Protein AF-A0A7X0EUT0-F1 (afdb_monomer_lite)

pLDDT: mean 86.36, std 14.2, range [37.12, 97.88]

Organism: NCBI:txid1793966

Secondary structure (DSSP, 8-state):
---------TT--STT--BSSHHHHHHHHHHHHHTSS--SS-EEEEEEEETTEEEE--EE-BTTB--HHHHHHT--TT--EEEEE--TTS-TTTTTS--HHHHHHHHTB-TT--B----EEEEE-TTS-EEEEETT---HHHHEEEEPPTTPPP-BPP---

Structure (mmCIF, N/CA/C/O backbone):
data_AF-A0A7X0EUT0-F1
#
_entry.id   AF-A0A7X0EUT0-F1
#
loop_
_atom_site.group_PDB
_atom_site.id
_atom_site.type_symbol
_atom_site.label_atom_id
_atom_site.label_alt_id
_atom_site.label_comp_id
_atom_site.label_asym_id
_atom_site.label_entity_id
_atom_site.label_seq_id
_atom_site.pdbx_PDB_ins_code
_atom_site.Cartn_x
_atom_site.Cartn_y
_atom_site.Cartn_z
_atom_site.occupancy
_atom_site.B_iso_or_equiv
_atom_site.auth_seq_id
_atom_site.auth_comp_id
_atom_site.auth_asym_id
_atom_site.auth_atom_id
_atom_site.pdbx_PDB_model_num
ATOM 1 N N . MET A 1 1 ? 5.181 -38.198 14.573 1.00 37.12 1 MET A N 1
ATOM 2 C CA . MET A 1 1 ? 5.235 -37.010 15.450 1.00 37.12 1 MET A CA 1
ATOM 3 C C . MET A 1 1 ? 5.622 -35.826 14.582 1.00 37.12 1 MET A C 1
ATOM 5 O O . MET A 1 1 ? 6.799 -35.618 14.330 1.00 37.12 1 MET A O 1
ATOM 9 N N . GLY A 1 2 ? 4.626 -35.154 14.003 1.00 41.78 2 GLY A N 1
ATOM 10 C CA . GLY A 1 2 ? 4.839 -33.934 13.231 1.00 41.78 2 GLY A CA 1
ATOM 11 C C . GLY A 1 2 ? 4.829 -32.779 14.211 1.00 41.78 2 GLY A C 1
ATOM 12 O O . GLY A 1 2 ? 3.788 -32.500 14.792 1.00 41.78 2 GLY A O 1
ATOM 13 N N . ASN A 1 3 ? 5.990 -32.190 14.460 1.00 42.19 3 ASN A N 1
ATOM 14 C CA . ASN A 1 3 ? 6.088 -30.973 15.247 1.00 42.19 3 ASN A CA 1
ATOM 15 C C . ASN A 1 3 ? 5.553 -29.849 14.345 1.00 42.19 3 ASN A C 1
ATOM 17 O O . ASN A 1 3 ? 6.198 -29.579 13.326 1.00 42.19 3 ASN A O 1
ATOM 21 N N . PRO A 1 4 ? 4.380 -29.240 14.607 1.00 46.06 4 PRO A N 1
ATOM 22 C CA . PRO A 1 4 ? 4.016 -28.046 13.876 1.00 46.06 4 PRO A CA 1
ATOM 23 C C . PRO A 1 4 ? 4.998 -26.982 14.351 1.00 46.06 4 PRO A C 1
ATOM 25 O O . PRO A 1 4 ? 4.873 -26.455 15.452 1.00 46.06 4 PRO A O 1
ATOM 28 N N . LEU A 1 5 ? 6.011 -26.686 13.537 1.00 44.56 5 LEU A N 1
ATOM 29 C CA . LEU A 1 5 ? 6.693 -25.403 13.612 1.00 44.56 5 LEU A CA 1
ATOM 30 C C . LEU A 1 5 ? 5.639 -24.354 13.245 1.00 44.56 5 LEU A C 1
ATOM 32 O O . LEU A 1 5 ? 5.551 -23.893 12.111 1.00 44.56 5 LEU A O 1
ATOM 36 N N . SER A 1 6 ? 4.775 -24.040 14.209 1.00 41.00 6 SER A N 1
ATOM 37 C CA . SER A 1 6 ? 4.075 -22.776 14.267 1.00 41.00 6 SER A CA 1
ATOM 38 C C . SER A 1 6 ? 5.181 -21.737 14.225 1.00 41.00 6 SER A C 1
ATOM 40 O O . SER A 1 6 ? 5.923 -21.591 15.198 1.00 41.00 6 SER A O 1
ATOM 42 N N . TYR A 1 7 ? 5.363 -21.099 13.072 1.00 46.81 7 TYR A N 1
ATOM 43 C CA . TYR A 1 7 ? 6.159 -19.889 12.982 1.00 46.81 7 TYR A CA 1
ATOM 44 C C . TYR A 1 7 ? 5.545 -18.924 13.994 1.00 46.81 7 TYR A C 1
ATOM 46 O O . TYR A 1 7 ? 4.466 -18.383 13.764 1.00 46.81 7 TYR A O 1
ATOM 54 N N . LEU A 1 8 ? 6.174 -18.823 15.165 1.00 47.56 8 LEU A N 1
ATOM 55 C CA . LEU A 1 8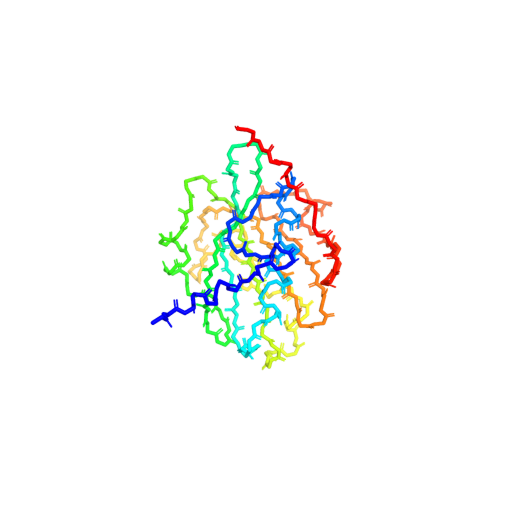 ? 5.845 -17.815 16.153 1.00 47.56 8 LEU A CA 1
ATOM 56 C C . LEU A 1 8 ? 6.028 -16.485 15.438 1.00 47.56 8 LEU A C 1
ATOM 58 O O . LEU A 1 8 ? 7.145 -16.142 15.044 1.00 47.56 8 LEU A O 1
ATOM 62 N N . ASP A 1 9 ? 4.929 -15.768 15.242 1.00 52.28 9 ASP A N 1
ATOM 63 C CA . ASP A 1 9 ? 4.969 -14.378 14.823 1.00 52.28 9 ASP A CA 1
ATOM 64 C C . ASP A 1 9 ? 5.469 -13.549 16.010 1.00 52.28 9 ASP A C 1
ATOM 66 O O . ASP A 1 9 ? 4.705 -12.920 16.736 1.00 52.28 9 ASP A O 1
ATOM 70 N N . LEU A 1 10 ? 6.775 -13.648 16.274 1.00 54.03 10 LEU A N 1
ATOM 71 C CA . LEU A 1 10 ? 7.429 -13.044 17.436 1.00 54.03 10 LEU A CA 1
ATOM 72 C C . LEU A 1 10 ? 7.292 -11.521 17.452 1.00 54.03 10 LEU A C 1
ATOM 74 O O . LEU A 1 10 ? 7.439 -10.912 18.508 1.00 54.03 10 LEU A O 1
ATOM 78 N N . LEU A 1 11 ? 7.041 -10.920 16.290 1.00 58.41 11 LEU A N 1
ATOM 79 C CA . LEU A 1 11 ? 6.891 -9.481 16.143 1.00 58.41 11 LEU A CA 1
ATOM 80 C C . LEU A 1 11 ? 5.423 -9.058 16.027 1.00 58.41 11 LEU A C 1
ATOM 82 O O . LEU A 1 11 ? 5.156 -7.865 16.148 1.00 58.41 11 LEU A O 1
ATOM 86 N N . GLY A 1 12 ? 4.496 -10.006 15.827 1.00 60.28 12 GLY A N 1
ATOM 87 C CA . GLY A 1 12 ? 3.120 -9.702 15.457 1.00 60.28 12 GLY A CA 1
ATOM 88 C C . GLY A 1 12 ? 3.139 -8.804 14.231 1.00 60.28 12 GLY A C 1
ATOM 89 O O . GLY A 1 12 ? 2.850 -7.630 14.367 1.00 60.28 12 GLY A O 1
ATOM 90 N N . LEU A 1 13 ? 3.634 -9.252 13.084 1.00 64.50 13 LEU A N 1
ATOM 91 C CA . LEU A 1 13 ? 3.626 -8.434 11.860 1.00 64.50 13 LEU A CA 1
ATOM 92 C C . LEU A 1 13 ? 2.810 -9.107 10.759 1.00 64.50 13 LEU A C 1
ATOM 94 O O . LEU A 1 13 ? 2.927 -8.756 9.590 1.00 64.50 13 LEU A O 1
ATOM 98 N N . ALA A 1 14 ? 2.029 -10.135 11.086 1.00 82.19 14 ALA A N 1
ATOM 99 C CA . ALA A 1 14 ? 1.280 -10.867 10.086 1.00 82.19 14 ALA A CA 1
ATOM 100 C C . ALA A 1 14 ? 0.078 -10.060 9.553 1.00 82.19 14 ALA A C 1
ATOM 102 O O . ALA A 1 14 ? -0.619 -9.362 10.299 1.00 82.19 14 ALA A O 1
ATOM 103 N N . PRO A 1 15 ? -0.259 -10.230 8.261 1.00 86.50 15 PRO A N 1
ATOM 104 C CA . PRO A 1 15 ? -1.530 -9.779 7.721 1.00 86.50 15 PRO A CA 1
ATOM 105 C C . PRO A 1 15 ? -2.693 -10.314 8.563 1.00 86.50 15 PRO A C 1
ATOM 107 O O . PRO A 1 15 ? -2.791 -11.517 8.807 1.00 86.50 15 PRO A O 1
ATOM 110 N N . GLY A 1 16 ? -3.593 -9.421 8.973 1.00 83.81 16 GLY A N 1
ATOM 111 C CA . GLY A 1 16 ? -4.709 -9.741 9.869 1.00 83.81 16 GLY A CA 1
ATOM 112 C C . GLY A 1 16 ? -4.542 -9.229 11.301 1.00 83.81 16 GLY A C 1
ATOM 113 O O . GLY A 1 16 ? -5.538 -9.173 12.030 1.00 83.81 16 GLY A O 1
ATOM 114 N N . ASP A 1 17 ? -3.342 -8.782 11.672 1.00 90.06 17 ASP A N 1
ATOM 115 C CA . ASP A 1 17 ? -3.097 -8.106 12.942 1.00 90.06 17 ASP A CA 1
ATOM 116 C C . ASP A 1 17 ? -3.894 -6.806 13.074 1.00 90.06 17 ASP A C 1
ATOM 118 O O . ASP A 1 17 ? -4.254 -6.167 12.081 1.00 90.06 17 ASP A O 1
ATOM 122 N N . LEU A 1 18 ? -4.192 -6.425 14.318 1.00 92.94 18 LEU A N 1
ATOM 123 C CA . LEU A 1 18 ? -5.041 -5.280 14.634 1.00 92.94 18 LEU A CA 1
ATOM 124 C C . LEU A 1 18 ? -4.219 -4.096 15.149 1.00 92.94 18 LEU A C 1
ATOM 126 O O . LEU A 1 18 ? -3.400 -4.238 16.056 1.00 92.94 18 LEU A O 1
ATOM 130 N N . PHE A 1 19 ? -4.502 -2.907 14.621 1.00 93.88 19 PHE A N 1
ATOM 131 C CA . PHE A 1 19 ? -3.766 -1.668 14.888 1.00 93.88 19 PHE A CA 1
ATOM 132 C C . PHE A 1 19 ? -4.693 -0.510 15.251 1.00 93.88 19 PHE A C 1
ATOM 134 O O . PHE A 1 19 ? -5.878 -0.512 14.900 1.00 93.88 19 PHE A O 1
ATOM 141 N N . VAL A 1 20 ? -4.156 0.469 15.980 1.00 94.25 20 VAL A N 1
ATOM 142 C CA . VAL A 1 20 ? -4.920 1.631 16.464 1.00 94.25 20 VAL A CA 1
ATOM 143 C C . VAL A 1 20 ? -5.304 2.565 15.315 1.00 94.25 20 VAL A C 1
ATOM 145 O O . VAL A 1 20 ? -6.393 3.142 15.327 1.00 94.25 20 VAL A O 1
ATOM 148 N N . SER A 1 21 ? -4.446 2.689 14.301 1.00 95.56 21 SER A N 1
ATOM 149 C CA . SER A 1 21 ? -4.647 3.592 13.168 1.00 95.56 21 SER A CA 1
ATOM 150 C C . SER A 1 21 ? -4.323 2.920 11.825 1.00 95.56 21 SER A C 1
ATOM 152 O O . SER A 1 21 ? -3.598 1.924 11.791 1.00 95.56 21 SER A O 1
ATOM 154 N N . PRO A 1 22 ? -4.828 3.451 10.695 1.00 96.00 22 PRO A N 1
ATOM 155 C CA . PRO A 1 22 ? -4.436 2.965 9.373 1.00 96.00 22 PRO A CA 1
ATOM 156 C C . PRO A 1 22 ? -2.959 3.249 9.050 1.00 96.00 22 PRO A C 1
ATOM 158 O O . PRO A 1 22 ? -2.366 2.549 8.237 1.00 96.00 22 PRO A O 1
ATOM 161 N N . ASP A 1 23 ? -2.344 4.233 9.708 1.00 95.56 23 ASP A N 1
ATOM 162 C CA . ASP A 1 23 ? -0.920 4.532 9.544 1.00 95.56 23 ASP A CA 1
ATOM 163 C C . ASP A 1 23 ? -0.051 3.456 10.192 1.00 95.56 23 ASP A C 1
ATOM 165 O O . ASP A 1 23 ? 0.922 3.006 9.592 1.00 95.56 23 ASP A O 1
ATOM 169 N N . ASP A 1 24 ? -0.442 2.994 11.383 1.00 94.38 24 ASP A N 1
ATOM 170 C CA . ASP A 1 24 ? 0.206 1.864 12.053 1.00 94.38 24 ASP A CA 1
ATOM 171 C C . ASP A 1 24 ? 0.105 0.593 11.196 1.00 94.38 24 ASP A C 1
ATOM 173 O O . ASP A 1 24 ? 1.081 -0.142 11.071 1.00 94.38 24 ASP A O 1
ATOM 177 N N . VAL A 1 25 ? -1.043 0.372 10.541 1.00 95.00 25 VAL A N 1
ATOM 178 C CA . VAL A 1 25 ? -1.202 -0.712 9.559 1.00 95.00 25 VAL A CA 1
ATOM 179 C C . VAL A 1 25 ? -0.212 -0.573 8.404 1.00 95.00 25 VAL A C 1
ATOM 181 O O . VAL A 1 25 ? 0.407 -1.555 8.006 1.00 95.00 25 VAL A O 1
ATOM 184 N N . ALA A 1 26 ? -0.079 0.625 7.832 1.00 94.94 26 ALA A N 1
ATOM 185 C CA . ALA A 1 26 ? 0.792 0.850 6.684 1.00 94.94 26 ALA A CA 1
ATOM 186 C C . ALA A 1 26 ? 2.273 0.624 7.026 1.00 94.94 26 ALA A C 1
ATOM 188 O O . ALA A 1 26 ? 2.998 0.045 6.214 1.00 94.94 26 ALA A O 1
ATOM 189 N N . VAL A 1 27 ? 2.695 1.037 8.227 1.00 93.25 27 VAL A N 1
ATOM 190 C CA . VAL A 1 27 ? 4.040 0.781 8.766 1.00 93.25 27 VAL A CA 1
ATOM 191 C C . VAL A 1 27 ? 4.264 -0.718 8.964 1.00 93.25 27 VAL A C 1
ATOM 193 O O . VAL A 1 27 ? 5.295 -1.243 8.544 1.00 93.25 27 VAL A O 1
ATOM 196 N N . ASP A 1 28 ? 3.295 -1.423 9.553 1.00 94.25 28 ASP A N 1
ATOM 197 C CA . ASP A 1 28 ? 3.3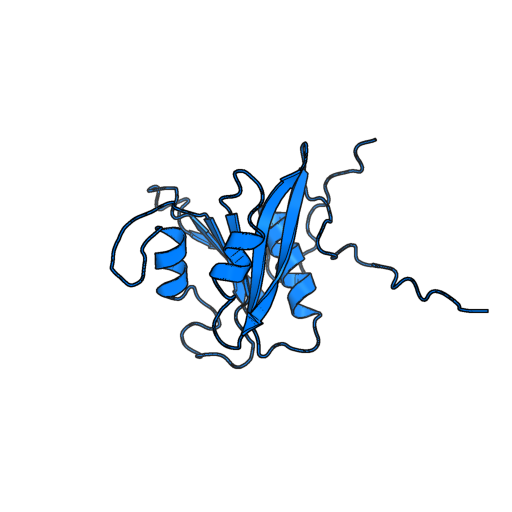65 -2.874 9.738 1.00 94.25 28 ASP A CA 1
ATOM 198 C C . ASP A 1 28 ? 3.484 -3.625 8.412 1.00 94.25 28 ASP A C 1
ATOM 200 O O . ASP A 1 28 ? 4.399 -4.424 8.229 1.00 94.25 28 ASP A O 1
ATOM 204 N N . ALA A 1 29 ? 2.614 -3.308 7.453 1.00 94.81 29 ALA A N 1
ATOM 205 C CA . ALA A 1 29 ? 2.612 -3.930 6.139 1.00 94.81 29 ALA A CA 1
ATOM 206 C C . ALA A 1 29 ? 3.942 -3.698 5.394 1.00 94.81 29 ALA A C 1
ATOM 208 O O . ALA A 1 29 ? 4.462 -4.601 4.727 1.00 94.81 29 ALA A O 1
ATOM 209 N N . GLY A 1 30 ? 4.538 -2.514 5.561 1.00 93.00 30 GLY A N 1
ATOM 210 C CA . GLY A 1 30 ? 5.901 -2.208 5.131 1.00 93.00 30 GLY A CA 1
ATOM 211 C C . GLY A 1 30 ? 6.951 -3.099 5.787 1.00 93.00 30 GLY A C 1
ATOM 212 O O . GLY A 1 30 ? 7.728 -3.751 5.094 1.00 93.00 30 GLY A O 1
ATOM 213 N N . ASN A 1 31 ? 6.953 -3.179 7.116 1.00 91.38 31 ASN A N 1
ATOM 214 C CA . ASN A 1 31 ? 7.892 -4.020 7.865 1.00 91.38 31 ASN A CA 1
ATOM 215 C C . ASN A 1 31 ? 7.765 -5.502 7.468 1.00 91.38 31 ASN A C 1
ATOM 217 O O . ASN A 1 31 ? 8.762 -6.177 7.198 1.00 91.38 31 ASN A O 1
ATOM 221 N N . TYR A 1 32 ? 6.534 -6.001 7.363 1.00 92.81 32 TYR A N 1
ATOM 222 C CA . TYR A 1 32 ? 6.247 -7.378 6.985 1.00 92.81 32 TYR A CA 1
ATOM 223 C C . TYR A 1 32 ? 6.705 -7.707 5.562 1.00 92.81 32 TYR A C 1
ATOM 225 O O . TYR A 1 32 ? 7.327 -8.744 5.318 1.00 92.81 32 TYR A O 1
ATOM 233 N N . SER A 1 33 ? 6.418 -6.824 4.604 1.00 92.12 33 SER A N 1
ATOM 234 C CA . SER A 1 33 ? 6.830 -7.004 3.208 1.00 92.12 33 SER A CA 1
ATOM 235 C C . SER A 1 33 ? 8.350 -6.948 3.040 1.00 92.12 33 SER A C 1
ATOM 237 O O . SER A 1 33 ? 8.905 -7.737 2.276 1.00 92.12 33 SER A O 1
ATOM 239 N N . ARG A 1 34 ? 9.053 -6.101 3.800 1.00 89.81 34 ARG A N 1
ATOM 240 C CA . ARG A 1 34 ? 10.523 -5.999 3.773 1.00 89.81 34 ARG A CA 1
ATOM 241 C C . ARG A 1 34 ? 11.236 -7.195 4.402 1.00 89.81 34 ARG A C 1
ATOM 243 O O . ARG A 1 34 ? 12.371 -7.479 4.034 1.00 89.81 34 ARG A O 1
ATOM 250 N N . ALA A 1 35 ? 10.564 -7.948 5.269 1.00 90.12 35 ALA A N 1
ATOM 251 C CA . ALA A 1 35 ? 11.075 -9.215 5.793 1.00 90.12 35 ALA A CA 1
ATOM 252 C C . ALA A 1 35 ? 10.968 -10.389 4.793 1.00 90.12 35 ALA A C 1
ATOM 254 O O . ALA A 1 35 ? 11.449 -11.491 5.073 1.00 90.12 35 ALA A O 1
ATOM 255 N N . ARG A 1 36 ? 10.328 -10.201 3.628 1.00 89.75 36 ARG A N 1
ATOM 256 C CA . ARG A 1 36 ? 10.192 -11.252 2.606 1.00 89.75 36 ARG A CA 1
ATOM 257 C C . ARG A 1 36 ? 11.491 -11.467 1.831 1.00 89.75 36 ARG A C 1
ATOM 259 O O . ARG A 1 36 ? 12.258 -10.538 1.609 1.00 89.75 36 ARG A O 1
ATOM 266 N N . GLN A 1 37 ? 11.699 -12.695 1.355 1.00 90.44 37 GLN A N 1
ATOM 267 C CA . GLN A 1 37 ? 12.886 -13.046 0.567 1.00 90.44 37 GLN A CA 1
ATOM 268 C C . GLN A 1 37 ? 12.923 -12.344 -0.795 1.00 90.44 37 GLN A C 1
ATOM 270 O O . GLN A 1 37 ? 13.981 -11.891 -1.222 1.00 90.44 37 GLN A O 1
ATOM 275 N N . ASP A 1 38 ? 11.777 -12.241 -1.470 1.00 91.25 38 ASP A N 1
ATOM 276 C CA . ASP A 1 38 ? 11.700 -11.604 -2.781 1.00 91.25 38 ASP A CA 1
ATOM 277 C C . ASP A 1 38 ? 11.417 -10.106 -2.635 1.00 91.25 38 ASP A C 1
ATOM 279 O O . ASP A 1 38 ? 10.282 -9.695 -2.409 1.00 91.25 38 ASP A O 1
ATOM 283 N N . GLN A 1 39 ? 12.461 -9.289 -2.740 1.00 92.25 39 GLN A N 1
ATOM 284 C CA . GLN A 1 39 ? 12.348 -7.827 -2.751 1.00 92.25 39 GLN A CA 1
ATOM 285 C C . GLN A 1 39 ? 12.324 -7.247 -4.176 1.00 92.25 39 GLN A C 1
ATOM 287 O O . GLN A 1 39 ? 12.342 -6.027 -4.333 1.00 92.25 39 GLN A O 1
ATOM 292 N N . ALA A 1 40 ? 12.303 -8.089 -5.216 1.00 92.06 40 ALA A N 1
ATOM 293 C CA . ALA A 1 40 ? 12.267 -7.652 -6.612 1.00 92.06 40 ALA A CA 1
ATOM 294 C C . ALA A 1 40 ? 10.840 -7.404 -7.127 1.00 92.06 40 ALA A C 1
ATOM 296 O O . ALA A 1 40 ? 10.679 -6.899 -8.238 1.00 92.06 40 ALA A O 1
ATOM 297 N N . ILE A 1 41 ? 9.823 -7.726 -6.326 1.00 92.94 41 ILE A N 1
ATOM 298 C CA . ILE A 1 41 ? 8.405 -7.518 -6.629 1.00 92.94 41 ILE A CA 1
ATOM 299 C C . ILE A 1 41 ? 7.769 -6.476 -5.712 1.00 92.94 41 ILE A C 1
ATOM 301 O O . ILE A 1 41 ? 8.280 -6.161 -4.636 1.00 92.94 41 ILE A O 1
ATOM 305 N N . GLU A 1 42 ? 6.626 -5.955 -6.141 1.00 93.69 42 GLU A N 1
ATOM 306 C CA . GLU A 1 42 ? 5.769 -5.130 -5.301 1.00 93.69 42 GLU A CA 1
ATOM 307 C C . GLU A 1 42 ? 4.836 -5.991 -4.459 1.00 93.69 42 GLU A C 1
ATOM 309 O O . GLU A 1 42 ? 4.193 -6.913 -4.957 1.00 93.69 42 GLU A O 1
ATOM 314 N N . TYR A 1 43 ? 4.716 -5.654 -3.184 1.00 95.75 43 TYR A N 1
ATOM 315 C CA . TYR A 1 43 ? 3.659 -6.131 -2.309 1.00 95.75 43 TYR A CA 1
ATOM 316 C C . TYR A 1 43 ? 2.620 -5.039 -2.133 1.00 95.75 43 TYR A C 1
ATOM 318 O O . TYR A 1 43 ? 2.933 -3.858 -2.245 1.00 95.75 43 TYR A O 1
ATOM 326 N N . GLY A 1 44 ? 1.395 -5.421 -1.803 1.00 96.75 44 GLY A N 1
ATOM 327 C CA . GLY A 1 44 ? 0.388 -4.453 -1.404 1.00 96.75 44 GLY A CA 1
ATOM 328 C C . GLY A 1 44 ? -0.916 -5.090 -0.985 1.00 96.75 44 GLY A C 1
ATOM 329 O O . GLY A 1 44 ? -1.010 -6.302 -0.792 1.00 96.75 44 GLY A O 1
ATOM 330 N N . GLY A 1 45 ? -1.937 -4.262 -0.837 1.00 97.00 45 GLY A N 1
ATOM 331 C CA . GLY A 1 45 ? -3.253 -4.702 -0.413 1.00 97.00 45 GLY A CA 1
ATOM 332 C C . GLY A 1 45 ? -4.118 -3.548 0.059 1.00 97.00 45 GLY A C 1
ATOM 333 O O . GLY A 1 45 ? -3.853 -2.378 -0.215 1.00 97.00 45 GLY A O 1
ATOM 334 N N . TRP A 1 46 ? -5.174 -3.896 0.781 1.00 97.88 46 TRP A N 1
ATOM 335 C CA . TRP A 1 46 ? -6.124 -2.944 1.341 1.00 97.88 46 TRP A CA 1
ATOM 336 C C . TRP A 1 46 ? -5.846 -2.726 2.812 1.00 97.88 46 TRP A C 1
ATOM 338 O O . TRP A 1 46 ? -5.648 -3.697 3.535 1.00 97.88 46 TRP A O 1
ATOM 348 N N . VAL A 1 47 ? -5.919 -1.477 3.257 1.00 97.56 47 VAL A N 1
ATOM 349 C CA . VAL A 1 47 ? -6.053 -1.118 4.670 1.00 97.56 47 VAL A CA 1
ATOM 350 C C . VAL A 1 47 ? -7.539 -0.927 4.956 1.00 97.56 47 VAL A C 1
ATOM 352 O O . VAL A 1 47 ? -8.248 -0.243 4.216 1.00 97.56 47 VAL A O 1
ATOM 355 N N . TYR A 1 48 ? -8.047 -1.563 6.007 1.00 96.38 48 TYR A N 1
ATOM 356 C CA . TYR A 1 48 ? -9.474 -1.538 6.310 1.00 96.38 48 TYR A CA 1
ATOM 357 C C . TYR A 1 48 ? -9.752 -1.674 7.800 1.00 96.38 48 TYR A C 1
ATOM 359 O O . TYR A 1 48 ? -8.921 -2.132 8.586 1.00 96.38 48 TYR A O 1
ATOM 367 N N . LYS A 1 49 ? -10.957 -1.258 8.188 1.00 95.12 49 LYS A N 1
ATOM 368 C CA . LYS A 1 49 ? -11.409 -1.301 9.573 1.00 95.12 49 LYS A CA 1
ATOM 369 C C . LYS A 1 49 ? -12.013 -2.668 9.906 1.00 95.12 49 LYS A C 1
ATOM 371 O O . LYS A 1 49 ? -12.827 -3.192 9.147 1.00 95.12 49 LYS A O 1
ATOM 376 N N . LYS A 1 50 ? -11.658 -3.216 11.067 1.00 92.44 50 LYS A N 1
ATOM 377 C CA . LYS A 1 50 ? -12.222 -4.438 11.654 1.00 92.44 50 LYS A CA 1
ATOM 378 C C . LYS A 1 50 ? -12.619 -4.139 13.101 1.00 92.44 50 LYS A C 1
ATOM 380 O O . LYS A 1 50 ? -11.773 -4.048 13.987 1.00 92.44 50 LYS A O 1
ATOM 385 N N . GLY A 1 51 ? -13.917 -3.928 13.327 1.00 91.62 51 GLY A N 1
ATOM 386 C CA . GLY A 1 51 ? -14.427 -3.420 14.604 1.00 91.62 51 GLY A CA 1
ATOM 387 C C . GLY A 1 51 ? -13.934 -1.996 14.872 1.00 91.62 51 GLY A C 1
ATOM 388 O O . GLY A 1 51 ? -14.105 -1.110 14.035 1.00 91.62 51 GLY A O 1
ATOM 389 N N . ASN A 1 52 ? -13.301 -1.780 16.026 1.00 92.69 52 ASN A N 1
ATOM 390 C CA . ASN A 1 52 ? -12.682 -0.496 16.381 1.00 92.69 52 ASN A CA 1
ATOM 391 C C . ASN A 1 52 ? -11.222 -0.369 15.929 1.00 92.69 52 ASN A C 1
ATOM 393 O O . ASN A 1 52 ? -10.628 0.691 16.100 1.00 92.69 52 ASN A O 1
ATOM 397 N N . CYS A 1 53 ? -10.667 -1.423 15.336 1.00 94.50 53 CYS A N 1
ATOM 398 C CA . CYS A 1 53 ? -9.269 -1.509 14.949 1.00 94.50 53 CYS A CA 1
ATOM 399 C C . CYS A 1 53 ? -9.099 -1.435 13.431 1.00 94.50 53 CYS A C 1
ATOM 401 O O . CYS A 1 53 ? -10.061 -1.545 12.667 1.00 94.50 53 CYS A O 1
ATOM 403 N N . TRP A 1 54 ? -7.852 -1.311 12.997 1.00 95.62 54 TRP A N 1
ATOM 404 C CA . TRP A 1 54 ? -7.446 -1.355 11.598 1.00 95.62 54 TRP A CA 1
ATOM 405 C C . TRP A 1 54 ? -6.606 -2.595 11.317 1.00 95.62 54 TRP A C 1
ATOM 407 O O . TRP A 1 54 ? -5.947 -3.113 12.211 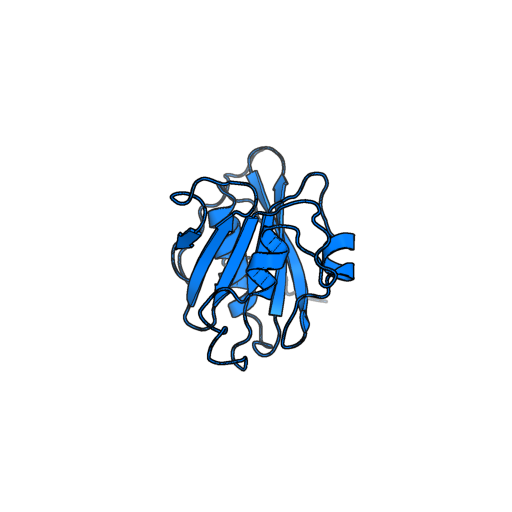1.00 95.62 54 TRP A O 1
ATOM 417 N N . THR A 1 55 ? -6.652 -3.090 10.087 1.00 95.75 55 THR A N 1
ATOM 418 C CA . THR A 1 55 ? -5.840 -4.216 9.618 1.00 95.75 55 THR A CA 1
ATOM 419 C C . THR A 1 55 ? -5.639 -4.122 8.104 1.00 95.75 55 THR A C 1
ATOM 421 O O . THR A 1 55 ? -6.111 -3.169 7.474 1.00 95.75 55 THR A O 1
ATOM 424 N N . TYR A 1 56 ? -4.950 -5.097 7.511 1.00 96.50 56 TYR A N 1
ATOM 425 C CA . TYR A 1 56 ? -4.685 -5.134 6.080 1.00 96.50 56 TYR A CA 1
ATOM 426 C C . TYR A 1 56 ? -4.833 -6.510 5.439 1.00 96.50 56 TYR A C 1
ATOM 428 O O . TYR A 1 56 ? -4.704 -7.552 6.081 1.00 96.50 56 TYR A O 1
ATOM 436 N N . THR A 1 57 ? -5.110 -6.497 4.134 1.00 95.75 57 THR A N 1
ATOM 437 C CA . THR A 1 57 ? -4.897 -7.651 3.256 1.00 95.75 57 THR A CA 1
ATOM 438 C C . THR A 1 57 ? -3.492 -7.601 2.667 1.00 95.75 57 THR A C 1
ATOM 440 O O . THR A 1 57 ? -2.896 -6.530 2.561 1.00 95.75 57 THR A O 1
ATOM 443 N N . PHE A 1 58 ? -2.966 -8.757 2.266 1.00 95.25 58 PHE A N 1
ATOM 444 C CA . PHE A 1 58 ? -1.630 -8.881 1.694 1.00 95.25 58 PHE A CA 1
ATOM 445 C C . PHE A 1 58 ? -1.672 -9.637 0.371 1.00 95.25 58 PHE A C 1
ATOM 447 O O . PHE A 1 58 ? -2.235 -10.729 0.283 1.00 95.25 58 PHE A O 1
ATOM 454 N N . LEU A 1 59 ? -1.037 -9.057 -0.639 1.00 95.38 59 LEU A N 1
ATOM 455 C CA . LEU A 1 59 ? -0.861 -9.607 -1.970 1.00 95.38 59 LEU A CA 1
ATOM 456 C C . LEU A 1 59 ? 0.596 -9.448 -2.395 1.00 95.38 59 LEU A C 1
ATOM 458 O O . LEU A 1 59 ? 1.195 -8.387 -2.225 1.00 95.38 59 LEU A O 1
ATOM 462 N N . ALA A 1 60 ? 1.138 -10.509 -2.985 1.00 94.62 60 ALA A N 1
ATOM 463 C CA . ALA A 1 60 ? 2.360 -10.440 -3.770 1.00 94.62 60 ALA A CA 1
ATOM 464 C C . ALA A 1 60 ? 2.000 -10.048 -5.207 1.00 94.62 60 ALA A C 1
ATOM 466 O O . ALA A 1 60 ? 1.046 -10.581 -5.781 1.00 94.62 60 ALA A O 1
ATOM 467 N N . GLY A 1 61 ? 2.738 -9.094 -5.756 1.00 92.44 61 GLY A N 1
ATOM 468 C CA . GLY A 1 61 ? 2.567 -8.589 -7.106 1.00 92.44 61 GLY A CA 1
ATOM 469 C C . GLY A 1 61 ? 3.680 -9.027 -8.049 1.00 92.44 61 GLY A C 1
ATOM 470 O O . GLY A 1 61 ? 4.227 -10.123 -7.959 1.00 92.44 61 GLY A O 1
ATOM 471 N N . GLU A 1 62 ? 3.981 -8.139 -8.984 1.00 89.81 62 GLU A N 1
ATOM 472 C CA . GLU A 1 62 ? 4.992 -8.271 -10.027 1.00 89.81 62 GLU A CA 1
ATOM 473 C C . GLU A 1 62 ? 6.089 -7.217 -9.807 1.00 89.81 62 GLU A C 1
ATOM 475 O O . GLU A 1 62 ? 5.983 -6.354 -8.936 1.00 89.81 62 GLU A O 1
ATOM 480 N N . ALA A 1 63 ? 7.128 -7.220 -10.643 1.00 85.94 63 ALA A N 1
ATOM 481 C CA . ALA A 1 63 ? 8.271 -6.308 -10.527 1.00 85.94 63 ALA A CA 1
ATOM 482 C C . ALA A 1 63 ? 7.953 -4.799 -10.634 1.00 85.94 63 ALA A C 1
ATOM 484 O O . ALA A 1 63 ? 8.864 -3.986 -10.511 1.00 85.94 63 ALA A O 1
ATOM 485 N N . ARG A 1 64 ? 6.715 -4.406 -10.959 1.00 82.50 64 ARG A N 1
ATOM 486 C CA . ARG A 1 64 ? 6.327 -2.997 -11.182 1.00 82.50 64 ARG A CA 1
ATOM 487 C C . ARG A 1 64 ? 4.894 -2.654 -10.776 1.00 82.50 64 ARG A C 1
ATOM 489 O O . ARG A 1 64 ? 4.413 -1.589 -11.149 1.00 82.50 64 ARG A O 1
ATOM 496 N N . ARG A 1 65 ? 4.163 -3.613 -10.203 1.00 85.75 65 ARG A N 1
ATOM 497 C CA . ARG A 1 65 ? 2.764 -3.412 -9.815 1.00 85.75 65 ARG A CA 1
ATOM 498 C C . ARG A 1 65 ? 2.245 -4.543 -8.953 1.00 85.75 65 ARG A C 1
ATOM 500 O O . ARG A 1 65 ? 2.573 -5.710 -9.172 1.00 85.75 65 ARG A O 1
ATOM 507 N N . VAL A 1 66 ? 1.276 -4.216 -8.113 1.00 88.62 66 VAL A N 1
ATOM 508 C CA . VAL A 1 66 ? 0.278 -5.183 -7.645 1.00 88.62 66 VAL A CA 1
ATOM 509 C C . VAL A 1 66 ? -0.816 -5.325 -8.720 1.00 88.62 66 VAL A C 1
ATOM 511 O O . VAL A 1 66 ? -1.378 -4.314 -9.147 1.00 88.62 66 VAL A O 1
ATOM 514 N N . PRO A 1 67 ? -1.159 -6.542 -9.189 1.00 87.19 67 PRO A N 1
ATOM 515 C CA . PRO A 1 67 ? -2.187 -6.721 -10.213 1.00 87.19 67 PRO A CA 1
ATOM 516 C C . PRO A 1 67 ? -3.550 -6.158 -9.781 1.00 87.19 67 PRO A C 1
ATOM 518 O O . PRO A 1 67 ? -4.164 -6.643 -8.828 1.00 87.19 67 PRO A O 1
ATOM 521 N N . GLY A 1 68 ? -4.059 -5.162 -10.513 1.00 86.31 68 GLY A N 1
ATOM 522 C CA . GLY A 1 68 ? -5.277 -4.431 -10.140 1.00 86.31 68 GLY A CA 1
ATOM 523 C C . GLY A 1 68 ? -6.528 -5.308 -10.000 1.00 86.31 68 GLY A C 1
ATOM 524 O O . GLY A 1 68 ? -7.342 -5.076 -9.110 1.00 86.31 68 GLY A O 1
ATOM 525 N N . ASP A 1 69 ? -6.673 -6.355 -10.819 1.00 88.31 69 ASP A N 1
ATOM 526 C CA . ASP A 1 69 ? -7.776 -7.319 -10.685 1.00 88.31 69 ASP A CA 1
ATOM 527 C C . ASP A 1 69 ? -7.687 -8.148 -9.402 1.00 88.31 69 ASP A C 1
ATOM 529 O O . ASP A 1 69 ? -8.706 -8.395 -8.755 1.00 88.31 69 ASP A O 1
ATOM 533 N N . ALA A 1 70 ? -6.480 -8.571 -9.018 1.00 89.00 70 ALA A N 1
ATOM 534 C CA . ALA A 1 70 ? -6.261 -9.302 -7.773 1.00 89.00 70 ALA A CA 1
ATOM 535 C C . ALA A 1 70 ? -6.522 -8.393 -6.564 1.00 89.00 70 ALA A C 1
ATOM 537 O O . ALA A 1 70 ? -7.209 -8.794 -5.622 1.00 89.00 70 ALA A O 1
ATOM 538 N N . LEU A 1 71 ? -6.062 -7.139 -6.636 1.00 91.62 71 LEU A N 1
ATOM 539 C CA . LEU A 1 71 ? -6.341 -6.136 -5.617 1.00 91.62 71 LEU A CA 1
ATOM 540 C C . LEU A 1 71 ? -7.854 -5.923 -5.474 1.00 91.62 71 LEU A C 1
ATOM 542 O O . LEU A 1 71 ? -8.388 -6.117 -4.387 1.00 91.62 71 LEU A O 1
ATOM 546 N N . ARG A 1 72 ? -8.584 -5.644 -6.560 1.00 91.62 72 ARG A N 1
ATOM 547 C CA . ARG A 1 72 ? -10.049 -5.459 -6.521 1.00 91.62 72 ARG A CA 1
ATOM 548 C C . ARG A 1 72 ? -10.799 -6.662 -5.948 1.00 91.62 72 ARG A C 1
ATOM 550 O O . ARG A 1 72 ? -11.704 -6.477 -5.143 1.00 91.62 72 ARG A O 1
ATOM 557 N N . LYS A 1 73 ? -10.418 -7.890 -6.314 1.00 92.69 73 LYS A N 1
ATOM 558 C CA . LYS A 1 73 ? -11.064 -9.119 -5.809 1.00 92.69 73 LYS A CA 1
ATOM 559 C C . LYS A 1 73 ? -10.919 -9.312 -4.301 1.00 92.69 73 LYS A C 1
ATOM 561 O O . LYS A 1 73 ? -11.751 -9.981 -3.700 1.00 92.69 73 LYS A O 1
ATOM 566 N N . THR A 1 74 ? -9.873 -8.749 -3.702 1.00 93.25 74 THR A N 1
ATOM 567 C CA . THR A 1 74 ? -9.626 -8.835 -2.257 1.00 93.25 74 THR A CA 1
ATOM 568 C C . THR A 1 74 ? -10.108 -7.610 -1.490 1.00 93.25 74 THR A C 1
ATOM 570 O O . THR A 1 74 ? -9.868 -7.541 -0.288 1.00 93.25 74 THR A O 1
ATOM 573 N N . GLN A 1 75 ? -10.779 -6.659 -2.151 1.00 95.12 75 GLN A N 1
ATOM 574 C CA . GLN A 1 75 ? -11.245 -5.426 -1.525 1.00 95.12 75 GLN A CA 1
ATOM 575 C C . GLN A 1 75 ? -12.293 -5.714 -0.442 1.00 95.12 75 GLN A C 1
ATOM 577 O O . GLN A 1 75 ? -13.402 -6.154 -0.759 1.00 95.12 75 GLN A O 1
ATOM 582 N N . PRO A 1 76 ? -11.994 -5.417 0.834 1.00 94.94 76 PRO A N 1
ATOM 583 C CA . PRO A 1 76 ? -12.990 -5.475 1.891 1.00 94.94 76 PRO A CA 1
ATOM 584 C C . PRO A 1 76 ? -14.088 -4.437 1.652 1.00 94.94 76 PRO A C 1
ATOM 586 O O . PRO A 1 76 ? -13.857 -3.376 1.064 1.00 94.94 76 PRO A O 1
ATOM 589 N N . THR A 1 77 ? -15.297 -4.719 2.136 1.00 92.38 77 THR A N 1
ATOM 590 C CA . THR A 1 77 ? -16.430 -3.800 1.988 1.00 92.38 77 THR A CA 1
ATOM 591 C C . THR A 1 77 ? -16.080 -2.418 2.540 1.00 92.38 77 THR A C 1
ATOM 593 O O . THR A 1 77 ? -15.599 -2.293 3.663 1.00 92.38 77 THR A O 1
ATOM 596 N N . ASN A 1 78 ? -16.328 -1.381 1.737 1.00 87.06 78 ASN A N 1
ATOM 597 C CA . ASN A 1 78 ? -16.036 0.026 2.035 1.00 87.06 78 ASN A CA 1
ATOM 598 C C . ASN A 1 78 ? -14.553 0.392 2.215 1.00 87.06 78 ASN A C 1
ATOM 600 O O . ASN A 1 78 ? -14.274 1.545 2.531 1.00 87.06 78 ASN A O 1
ATOM 604 N N . ALA A 1 79 ? -13.604 -0.512 1.953 1.00 94.56 79 ALA A N 1
ATOM 605 C CA . ALA A 1 79 ? -12.193 -0.147 1.963 1.00 94.56 79 ALA A CA 1
ATOM 606 C C . ALA A 1 79 ? -11.891 0.885 0.863 1.00 94.56 79 ALA A C 1
ATOM 608 O O . ALA A 1 79 ? -12.316 0.756 -0.296 1.00 94.56 79 ALA A O 1
ATOM 609 N N . ASP A 1 80 ? -11.171 1.931 1.237 1.00 96.19 80 ASP A N 1
ATOM 610 C CA . ASP A 1 80 ? -10.759 3.032 0.369 1.00 96.19 80 ASP A CA 1
ATOM 611 C C . ASP A 1 80 ? -9.300 3.457 0.614 1.00 96.19 80 ASP A C 1
ATOM 613 O O . ASP A 1 80 ? -8.854 4.472 0.085 1.00 96.19 80 ASP A O 1
ATOM 617 N N . LEU A 1 81 ? -8.557 2.655 1.380 1.00 97.75 81 LEU A N 1
ATOM 618 C CA . LEU A 1 81 ? -7.135 2.815 1.639 1.00 97.75 81 LEU A CA 1
ATOM 619 C C . LEU A 1 81 ? -6.372 1.630 1.047 1.00 97.75 81 LEU A C 1
ATOM 621 O O . LEU A 1 81 ? -6.687 0.471 1.322 1.00 97.75 81 LEU A O 1
ATOM 625 N N . ILE A 1 82 ? -5.361 1.928 0.246 1.00 97.25 82 ILE A N 1
ATOM 626 C CA . ILE A 1 82 ? -4.471 0.963 -0.395 1.00 97.25 82 ILE A CA 1
ATOM 627 C C . ILE A 1 82 ? -3.085 1.147 0.211 1.00 97.25 82 ILE A C 1
ATOM 629 O O . ILE A 1 82 ? -2.682 2.267 0.513 1.00 97.25 82 ILE A O 1
ATOM 633 N N . TRP A 1 83 ? -2.339 0.065 0.372 1.00 97.19 83 TRP A N 1
ATOM 634 C CA . TRP A 1 83 ? -0.912 0.130 0.662 1.00 97.19 83 TRP A CA 1
ATOM 635 C C . TRP A 1 83 ? -0.148 -0.661 -0.389 1.00 97.19 83 TRP A C 1
ATOM 637 O O . TRP A 1 83 ? -0.660 -1.651 -0.920 1.00 97.19 83 TRP A O 1
ATOM 647 N N . HIS A 1 84 ? 1.076 -0.238 -0.681 1.00 96.88 84 HIS A N 1
ATOM 648 C CA . HIS A 1 84 ? 2.003 -1.033 -1.469 1.00 96.88 84 HIS A CA 1
ATOM 649 C C . HIS A 1 84 ? 3.464 -0.709 -1.140 1.00 96.88 84 HIS A C 1
ATOM 651 O O . HIS A 1 84 ? 3.775 0.219 -0.383 1.00 96.88 84 HIS A O 1
ATOM 657 N N . THR A 1 85 ? 4.364 -1.508 -1.698 1.00 95.12 85 THR A N 1
ATOM 658 C CA . THR A 1 85 ? 5.806 -1.281 -1.676 1.00 95.12 85 THR A CA 1
ATOM 659 C C . THR A 1 85 ? 6.326 -1.058 -3.077 1.00 95.12 85 THR A C 1
ATOM 661 O O . THR A 1 85 ? 5.879 -1.739 -3.995 1.00 95.12 85 THR A O 1
ATOM 664 N N . HIS A 1 86 ? 7.395 -0.282 -3.211 1.00 93.38 86 HIS A N 1
ATOM 665 C CA . HIS A 1 86 ? 8.246 -0.375 -4.399 1.00 93.38 86 HIS A CA 1
ATOM 666 C C . HIS A 1 86 ? 9.309 -1.473 -4.243 1.00 93.38 86 HIS A C 1
ATOM 668 O O . HIS A 1 86 ? 9.754 -1.738 -3.114 1.00 93.38 86 HIS A O 1
ATOM 674 N N . PRO A 1 87 ? 9.730 -2.114 -5.348 1.00 90.19 87 PRO A N 1
ATOM 675 C CA . PRO A 1 87 ? 10.742 -3.160 -5.323 1.00 90.19 87 PRO A CA 1
ATOM 676 C C . PRO A 1 87 ? 12.149 -2.561 -5.206 1.00 90.19 87 PRO A C 1
ATOM 678 O O . PRO A 1 87 ? 12.410 -1.440 -5.647 1.00 90.19 87 PRO A O 1
ATOM 681 N N . SER A 1 88 ? 13.095 -3.327 -4.661 1.00 84.62 88 SER A N 1
ATOM 682 C CA . SER A 1 88 ? 14.488 -2.891 -4.475 1.00 84.62 88 SER A CA 1
ATOM 683 C C . SER A 1 88 ? 15.232 -2.649 -5.796 1.00 84.62 88 SER A C 1
ATOM 685 O O . SER A 1 88 ? 16.113 -1.792 -5.858 1.00 84.62 88 SER A O 1
ATOM 687 N N . GLY A 1 89 ? 14.855 -3.370 -6.859 1.00 75.00 89 GLY A N 1
ATOM 688 C CA . GLY A 1 89 ? 15.453 -3.307 -8.201 1.00 75.00 89 GLY A CA 1
ATOM 689 C C . GLY A 1 89 ? 14.704 -2.437 -9.223 1.00 75.00 89 GLY A C 1
ATOM 690 O O . GLY A 1 89 ? 14.844 -2.663 -10.423 1.00 75.00 89 GLY A O 1
ATOM 691 N N . GLY A 1 90 ? 13.871 -1.491 -8.774 1.00 68.06 90 GLY A N 1
ATOM 692 C CA . GLY A 1 90 ? 12.985 -0.693 -9.632 1.00 68.06 90 GLY A CA 1
ATOM 693 C C . GLY A 1 90 ? 13.623 0.516 -10.334 1.00 68.06 90 GLY A C 1
ATOM 694 O O . GLY A 1 90 ? 14.821 0.785 -10.236 1.00 68.06 90 GLY A O 1
ATOM 695 N N . ASN A 1 91 ? 12.785 1.284 -11.043 1.00 69.81 91 ASN A N 1
ATOM 696 C CA . ASN A 1 91 ? 13.187 2.549 -11.663 1.00 69.81 91 ASN A CA 1
ATOM 697 C C . ASN A 1 91 ? 13.711 3.516 -10.577 1.00 69.81 91 ASN A C 1
ATOM 699 O O . ASN A 1 91 ? 12.949 3.866 -9.673 1.00 69.81 91 ASN A O 1
ATOM 703 N N . PRO A 1 92 ? 14.968 3.991 -10.659 1.00 65.62 92 PRO A N 1
ATOM 704 C CA . PRO A 1 92 ? 15.566 4.830 -9.625 1.00 65.62 92 PRO A CA 1
ATOM 705 C C . PRO A 1 92 ? 14.846 6.166 -9.399 1.00 65.62 92 PRO A C 1
ATOM 707 O O . PRO A 1 92 ? 14.995 6.731 -8.320 1.00 65.62 92 PRO A O 1
ATOM 710 N N . TYR A 1 93 ? 14.065 6.653 -10.368 1.00 62.53 93 TYR A N 1
ATOM 711 C CA . TYR A 1 93 ? 13.287 7.888 -10.232 1.00 62.53 93 TYR A CA 1
ATOM 712 C C . TYR A 1 93 ? 12.052 7.726 -9.341 1.00 62.53 93 TYR A C 1
ATOM 714 O O . TYR A 1 93 ? 11.698 8.651 -8.613 1.00 62.53 93 TYR A O 1
ATOM 722 N N . HIS A 1 94 ? 11.426 6.549 -9.369 1.00 74.88 94 HIS A N 1
ATOM 723 C CA . HIS A 1 94 ? 10.203 6.288 -8.613 1.00 74.88 94 HIS A CA 1
ATOM 724 C C . HIS A 1 94 ? 10.445 5.438 -7.376 1.00 74.88 94 HIS A C 1
ATOM 726 O O . HIS A 1 94 ? 9.669 5.548 -6.454 1.00 74.88 94 HIS A O 1
ATOM 732 N N . LYS A 1 95 ? 11.546 4.683 -7.270 1.00 82.00 95 LYS A N 1
ATOM 733 C CA . LYS A 1 95 ? 11.752 3.750 -6.146 1.00 82.00 95 LYS A CA 1
ATOM 734 C C . LYS A 1 95 ? 11.590 4.369 -4.745 1.00 82.00 95 LYS A C 1
ATOM 736 O O . LYS A 1 95 ? 11.239 3.651 -3.821 1.00 82.00 95 LYS A O 1
ATOM 741 N N . GLU A 1 96 ? 11.865 5.668 -4.580 1.00 89.19 96 GLU A N 1
ATOM 742 C CA . GLU A 1 96 ? 11.740 6.392 -3.304 1.00 89.19 96 GLU A CA 1
ATOM 743 C C . GLU A 1 96 ? 10.569 7.393 -3.258 1.00 89.19 96 GLU A C 1
ATOM 745 O O . GLU A 1 96 ? 10.434 8.116 -2.277 1.00 89.19 96 GLU A O 1
ATOM 750 N N . ASN A 1 97 ? 9.737 7.476 -4.300 1.00 91.44 97 ASN A N 1
ATOM 751 C CA . ASN A 1 97 ? 8.699 8.501 -4.447 1.00 91.44 97 ASN A CA 1
ATOM 752 C C . ASN A 1 97 ? 7.424 7.904 -5.047 1.00 91.44 97 ASN A C 1
ATOM 754 O O . ASN A 1 97 ? 7.476 6.916 -5.765 1.00 91.44 97 ASN A O 1
ATOM 758 N N . PHE A 1 98 ? 6.273 8.541 -4.848 1.00 92.25 98 PHE A N 1
ATOM 759 C CA . PHE A 1 98 ? 5.093 8.170 -5.630 1.00 92.25 98 PHE A CA 1
ATOM 760 C C . PHE A 1 98 ? 5.360 8.329 -7.137 1.00 92.25 98 PHE A C 1
ATOM 762 O O . PHE A 1 98 ? 5.970 9.303 -7.588 1.00 92.25 98 PHE A O 1
ATOM 769 N N . SER A 1 99 ? 4.919 7.346 -7.912 1.00 90.88 99 SER A N 1
ATOM 770 C CA . SER A 1 99 ? 4.859 7.402 -9.368 1.00 90.88 99 SER A CA 1
ATOM 771 C C . SER A 1 99 ? 3.571 8.082 -9.838 1.00 90.88 99 SER A C 1
ATOM 773 O O . SER A 1 99 ? 2.597 8.188 -9.093 1.00 90.88 99 SER A O 1
ATOM 775 N N . ASP A 1 100 ? 3.519 8.476 -11.112 1.00 91.38 100 ASP A N 1
ATOM 776 C CA . ASP A 1 100 ? 2.280 8.978 -11.723 1.00 91.38 100 ASP A CA 1
ATOM 777 C C . ASP A 1 100 ? 1.145 7.946 -11.634 1.00 91.38 100 ASP A C 1
ATOM 779 O O . ASP A 1 100 ? -0.018 8.307 -11.470 1.00 91.38 100 ASP A O 1
ATOM 783 N N . GLY A 1 101 ? 1.474 6.650 -11.691 1.00 90.81 101 GLY A N 1
ATOM 784 C CA . GLY A 1 101 ? 0.510 5.565 -11.510 1.00 90.81 101 GLY A CA 1
ATOM 785 C C . GLY A 1 101 ? -0.100 5.536 -10.108 1.00 90.81 101 GLY A C 1
ATOM 786 O O . GLY A 1 101 ? -1.294 5.261 -9.964 1.00 90.81 101 GLY A O 1
ATOM 787 N N . ASP A 1 102 ? 0.681 5.887 -9.087 1.00 93.06 102 ASP A N 1
ATOM 788 C CA . ASP A 1 102 ? 0.205 5.962 -7.706 1.00 93.06 102 ASP A CA 1
ATOM 789 C C . ASP A 1 102 ? -0.743 7.144 -7.516 1.00 93.06 102 ASP A C 1
ATOM 791 O O . ASP A 1 102 ? -1.831 6.984 -6.956 1.00 93.06 102 ASP A O 1
ATOM 795 N N . PHE A 1 103 ? -0.369 8.313 -8.049 1.00 94.25 103 PHE A N 1
ATOM 796 C CA . PHE A 1 103 ? -1.225 9.498 -8.032 1.00 94.25 103 PHE A CA 1
ATOM 797 C C . PHE A 1 103 ? -2.523 9.260 -8.799 1.00 94.25 103 PHE A C 1
ATOM 799 O O . PHE A 1 103 ? -3.602 9.514 -8.267 1.00 94.25 103 PHE A O 1
ATOM 806 N N . ASN A 1 104 ? -2.442 8.690 -10.004 1.00 94.25 104 ASN A N 1
ATOM 807 C CA . ASN A 1 104 ? -3.617 8.354 -10.802 1.00 94.25 104 ASN A CA 1
ATOM 808 C C . ASN A 1 104 ? -4.523 7.359 -10.069 1.00 94.25 104 ASN A C 1
ATOM 810 O O . ASN A 1 104 ? -5.733 7.564 -10.016 1.00 94.25 104 ASN A O 1
ATOM 814 N N . THR A 1 105 ? -3.954 6.328 -9.438 1.00 93.19 105 THR A N 1
ATOM 815 C CA . THR A 1 105 ? -4.729 5.372 -8.635 1.00 93.19 105 THR A CA 1
ATOM 816 C C . THR A 1 105 ? -5.448 6.078 -7.490 1.00 93.19 105 THR A C 1
ATOM 818 O O . THR A 1 105 ? -6.652 5.894 -7.317 1.00 93.19 105 THR A O 1
ATOM 821 N N . ALA A 1 106 ? -4.746 6.919 -6.732 1.00 94.88 106 ALA A N 1
ATOM 822 C CA . ALA A 1 106 ? -5.331 7.654 -5.619 1.00 94.88 106 ALA A CA 1
ATOM 823 C C . ALA A 1 106 ? -6.426 8.637 -6.062 1.00 94.88 106 ALA A C 1
ATOM 825 O O . ALA A 1 106 ? -7.492 8.703 -5.449 1.00 94.88 106 ALA A O 1
ATOM 826 N N . ASP A 1 107 ? -6.202 9.367 -7.154 1.00 95.50 107 ASP A N 1
ATOM 827 C CA . ASP A 1 107 ? -7.158 10.329 -7.705 1.00 95.50 107 ASP A CA 1
ATOM 828 C C . ASP A 1 107 ? -8.292 9.665 -8.511 1.00 95.50 107 ASP A C 1
ATOM 830 O O . ASP A 1 107 ? -9.211 10.350 -8.969 1.00 95.50 107 ASP A O 1
ATOM 834 N N . GLY A 1 108 ? -8.278 8.332 -8.632 1.00 93.31 108 GLY A N 1
ATOM 835 C CA . GLY A 1 108 ? -9.306 7.550 -9.314 1.00 93.31 108 GLY A CA 1
ATOM 836 C C . GLY A 1 108 ? -9.248 7.656 -10.837 1.00 93.31 108 GLY A C 1
ATOM 837 O O . GLY A 1 108 ? -10.262 7.455 -11.496 1.00 93.31 108 GLY A O 1
ATOM 838 N N . ILE A 1 109 ? -8.098 7.997 -11.407 1.00 93.56 109 ILE A N 1
ATOM 839 C CA . ILE A 1 109 ? -7.892 8.210 -12.839 1.00 93.56 109 ILE A CA 1
ATOM 840 C C . ILE A 1 109 ? -7.429 6.894 -13.477 1.00 93.56 109 ILE A C 1
ATOM 842 O O . ILE A 1 109 ? -6.373 6.357 -13.149 1.00 93.56 109 ILE A O 1
ATOM 846 N N . SER A 1 110 ? -8.228 6.357 -14.399 1.00 87.81 110 SER A N 1
ATOM 847 C CA . SER A 1 110 ? -7.854 5.180 -15.197 1.00 87.81 110 SER A CA 1
ATOM 848 C C . SER A 1 110 ? -6.860 5.526 -16.313 1.00 87.81 110 SER A C 1
ATOM 850 O O . SER A 1 110 ? -6.712 6.688 -16.678 1.00 87.81 110 SER A O 1
ATOM 852 N N . GLU A 1 111 ? -6.263 4.513 -16.950 1.00 83.62 111 GLU A N 1
ATOM 853 C CA . GLU A 1 111 ? -5.399 4.697 -18.133 1.00 83.62 111 GLU A CA 1
ATOM 854 C C . GLU A 1 111 ? -6.094 5.459 -19.278 1.00 83.62 111 GLU A C 1
ATOM 856 O O . GLU A 1 111 ? -5.447 6.178 -20.032 1.00 83.62 111 GLU A O 1
ATOM 861 N N . SER A 1 112 ? -7.423 5.344 -19.388 1.00 88.75 112 SER A N 1
ATOM 862 C CA . SER A 1 112 ? -8.231 6.075 -20.378 1.00 88.75 112 SER A CA 1
ATOM 863 C C . SER A 1 112 ? -8.529 7.533 -19.996 1.00 88.75 112 SER A C 1
ATOM 865 O O . SER A 1 112 ? -9.196 8.241 -20.748 1.00 88.75 112 SER A O 1
ATOM 867 N N . GLY A 1 113 ? -8.105 7.977 -18.810 1.00 89.44 113 GLY A N 1
ATOM 868 C CA . GLY A 1 113 ? -8.442 9.281 -18.237 1.00 89.44 113 GLY A CA 1
ATOM 869 C C . GLY A 1 113 ? -9.820 9.345 -17.569 1.00 89.44 113 GLY A C 1
ATOM 870 O O . GLY A 1 113 ? -10.162 10.369 -16.982 1.00 89.44 113 GLY A O 1
ATOM 871 N N . ALA A 1 114 ? -10.619 8.272 -17.614 1.00 91.00 114 ALA A N 1
ATOM 872 C CA . ALA A 1 114 ? -11.889 8.224 -16.893 1.00 91.00 114 ALA A CA 1
ATOM 873 C C . ALA A 1 114 ? -11.660 8.323 -15.377 1.00 91.00 114 ALA A C 1
ATOM 875 O O . ALA A 1 114 ? -10.788 7.632 -14.844 1.00 91.00 114 ALA A O 1
ATOM 876 N N . VAL A 1 115 ? -12.466 9.153 -14.710 1.00 93.50 115 VAL A N 1
ATOM 877 C 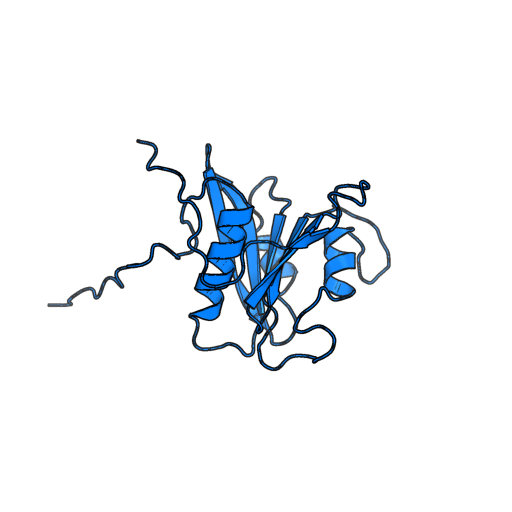CA . VAL A 1 115 ? -12.414 9.385 -13.261 1.00 93.50 115 VAL A CA 1
ATOM 878 C C . VAL A 1 115 ? -13.434 8.495 -12.557 1.00 93.50 115 VAL A C 1
ATOM 880 O O . VAL A 1 115 ? -14.609 8.462 -12.922 1.00 93.50 115 VAL A O 1
ATOM 883 N N . GLY A 1 116 ? -1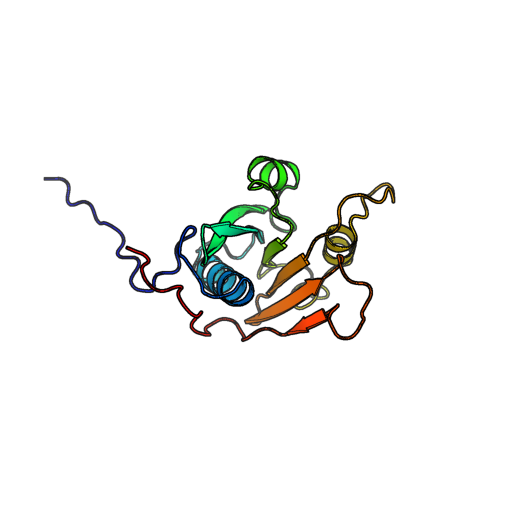2.979 7.781 -11.537 1.00 92.25 116 GLY A N 1
ATOM 884 C CA . GLY A 1 116 ? -13.761 6.863 -10.726 1.00 92.25 116 GLY A CA 1
ATOM 885 C C . GLY A 1 116 ? -13.617 7.140 -9.233 1.00 92.25 116 GLY A C 1
ATOM 886 O O . GLY A 1 116 ? -13.467 8.279 -8.789 1.00 92.25 116 GLY A O 1
ATOM 887 N N . LYS A 1 117 ? -13.703 6.068 -8.438 1.00 93.25 117 LYS A N 1
ATOM 888 C CA . LYS A 1 117 ? -13.539 6.141 -6.984 1.00 93.25 117 LYS A CA 1
ATOM 889 C C . LYS A 1 117 ? -12.114 6.589 -6.648 1.00 93.25 117 LYS A C 1
ATOM 891 O O . LYS A 1 117 ? -11.162 6.079 -7.226 1.00 93.25 117 LYS A O 1
ATOM 896 N N . LYS A 1 118 ? -11.999 7.504 -5.688 1.00 96.00 118 LYS A N 1
ATOM 897 C CA . LYS A 1 118 ? -10.724 7.966 -5.138 1.00 96.00 118 LYS A CA 1
ATOM 898 C C . LYS A 1 118 ? -10.308 7.149 -3.918 1.00 96.00 118 LYS A C 1
ATOM 900 O O . LYS A 1 118 ? -11.165 6.598 -3.219 1.00 96.00 118 LYS A O 1
ATOM 905 N N . TYR A 1 119 ? -9.009 7.117 -3.649 1.00 96.50 119 TYR A N 1
ATOM 906 C CA . TYR A 1 119 ? -8.395 6.306 -2.603 1.00 96.50 119 TYR A CA 1
ATOM 907 C C . TYR A 1 119 ? -7.325 7.089 -1.838 1.00 96.50 119 TYR A C 1
ATOM 909 O O . TYR A 1 119 ? -6.719 8.024 -2.364 1.00 96.50 119 TYR A O 1
ATOM 917 N N . GLY A 1 120 ? -7.071 6.672 -0.600 1.00 97.44 120 GLY A N 1
ATOM 918 C CA . GLY A 1 120 ? -5.793 6.936 0.055 1.00 97.44 120 GLY A CA 1
ATOM 919 C C . GLY A 1 120 ? -4.792 5.841 -0.309 1.00 97.44 120 GLY A C 1
ATOM 920 O O . GLY A 1 120 ? -5.160 4.668 -0.363 1.00 97.44 120 GLY A O 1
ATOM 921 N N . VAL A 1 121 ? -3.541 6.207 -0.564 1.00 97.50 121 VAL A N 1
ATOM 922 C CA . VAL A 1 121 ? -2.474 5.287 -0.965 1.00 97.50 121 VAL A CA 1
ATOM 923 C C . VAL A 1 121 ? -1.272 5.472 -0.050 1.00 97.50 121 VAL A C 1
ATOM 925 O O . VAL A 1 121 ? -0.709 6.559 0.062 1.00 97.50 121 VAL A O 1
ATOM 928 N N . TYR A 1 122 ? -0.869 4.384 0.593 1.00 97.56 122 TYR A N 1
ATOM 929 C CA . TYR A 1 122 ? 0.373 4.269 1.339 1.00 97.56 122 TYR A CA 1
ATOM 930 C C . TYR A 1 122 ? 1.459 3.639 0.464 1.00 97.56 122 TYR A C 1
ATOM 932 O O . TYR A 1 122 ? 1.203 2.656 -0.239 1.00 97.56 122 TYR A O 1
ATOM 940 N N . LEU A 1 123 ? 2.673 4.177 0.543 1.00 96.00 123 LEU A N 1
ATOM 941 C CA . LEU A 1 123 ? 3.860 3.671 -0.143 1.00 96.00 123 LEU A CA 1
ATOM 942 C C . LEU A 1 123 ? 4.990 3.453 0.863 1.00 96.00 123 LEU A C 1
ATOM 944 O O . LEU A 1 123 ? 5.363 4.372 1.588 1.00 96.00 123 LEU A O 1
ATOM 948 N N . ASN A 1 124 ? 5.540 2.241 0.864 1.00 94.81 124 ASN A N 1
ATOM 949 C CA . ASN A 1 124 ? 6.759 1.873 1.578 1.00 94.81 124 ASN A CA 1
ATOM 950 C C . ASN A 1 124 ? 7.906 1.668 0.569 1.00 94.81 124 ASN A C 1
ATOM 952 O O . ASN A 1 124 ? 7.844 0.792 -0.300 1.00 94.81 124 ASN A O 1
ATOM 956 N N . THR A 1 125 ? 8.982 2.439 0.675 1.00 93.00 125 THR A N 1
ATOM 957 C CA . THR A 1 125 ? 10.086 2.434 -0.299 1.00 93.00 125 THR A CA 1
ATOM 958 C C . THR A 1 125 ? 11.241 1.519 0.134 1.00 93.00 125 THR A C 1
ATOM 960 O O . THR A 1 125 ? 11.290 1.089 1.293 1.00 93.00 125 THR A O 1
ATOM 963 N N . PRO A 1 126 ? 12.170 1.144 -0.765 1.00 90.06 126 PRO A N 1
ATOM 964 C CA . PRO A 1 126 ? 13.360 0.373 -0.406 1.00 90.06 126 PRO A CA 1
ATOM 965 C C . PRO A 1 126 ? 14.303 1.123 0.541 1.00 90.06 126 PRO A C 1
ATOM 967 O O . PRO A 1 126 ? 14.910 0.496 1.405 1.00 90.06 126 PRO A O 1
ATOM 970 N N . GLY A 1 127 ? 14.398 2.451 0.423 1.00 87.62 127 GLY A N 1
ATOM 971 C CA . GLY A 1 127 ? 15.143 3.312 1.345 1.00 87.62 127 GLY A CA 1
ATOM 972 C C . GLY A 1 127 ? 14.515 3.452 2.734 1.00 87.62 127 GLY A C 1
ATOM 973 O O . GLY A 1 127 ? 15.100 4.102 3.596 1.00 87.62 127 GLY A O 1
ATOM 974 N N . GLY A 1 128 ? 13.350 2.838 2.969 1.00 86.88 128 GLY A N 1
ATOM 975 C CA . GLY A 1 128 ? 12.658 2.846 4.258 1.00 86.88 128 GLY A CA 1
ATOM 976 C C . GLY A 1 128 ? 11.754 4.057 4.482 1.00 86.88 128 GLY A C 1
ATOM 977 O O . GLY A 1 128 ? 11.286 4.261 5.607 1.00 86.88 128 GLY A O 1
ATOM 978 N N . ASN A 1 129 ? 11.492 4.848 3.437 1.00 90.56 129 ASN A N 1
ATOM 979 C CA . ASN A 1 129 ? 10.519 5.927 3.499 1.00 90.56 129 ASN A CA 1
ATOM 980 C C . ASN A 1 129 ? 9.111 5.343 3.464 1.00 90.56 129 ASN A C 1
ATOM 982 O O . ASN A 1 129 ? 8.785 4.518 2.610 1.00 90.56 129 ASN A O 1
ATOM 986 N N . ASN A 1 130 ? 8.269 5.840 4.361 1.00 92.50 130 ASN A N 1
ATOM 987 C CA . ASN A 1 130 ? 6.852 5.535 4.377 1.00 92.50 130 ASN A CA 1
ATOM 988 C C . ASN A 1 130 ? 6.099 6.827 4.092 1.00 92.50 130 ASN A C 1
ATOM 990 O O . ASN A 1 130 ? 6.310 7.847 4.753 1.00 92.50 130 ASN A O 1
ATOM 994 N N . MET A 1 131 ? 5.247 6.803 3.080 1.00 95.25 131 MET A N 1
ATOM 995 C CA . MET A 1 131 ? 4.529 7.975 2.600 1.00 95.25 131 MET A CA 1
ATOM 996 C C . MET A 1 131 ? 3.054 7.655 2.459 1.00 95.25 131 MET A C 1
ATOM 998 O O . MET A 1 131 ? 2.662 6.514 2.213 1.00 95.25 131 MET A O 1
ATOM 1002 N N . PHE A 1 132 ? 2.239 8.689 2.581 1.00 96.62 132 PHE A N 1
ATOM 1003 C CA . PHE A 1 132 ? 0.812 8.628 2.344 1.00 96.62 132 PHE A CA 1
ATOM 1004 C C . PHE A 1 132 ? 0.413 9.736 1.381 1.00 96.62 132 PHE A C 1
ATOM 1006 O O . PHE A 1 132 ? 0.851 10.878 1.542 1.00 96.62 132 PHE A O 1
ATOM 1013 N N . TYR A 1 133 ? -0.430 9.391 0.415 1.00 96.62 133 TYR A N 1
ATOM 1014 C CA . TYR A 1 133 ? -1.125 10.334 -0.442 1.00 96.62 133 TYR A CA 1
ATOM 1015 C C . TYR A 1 133 ? -2.631 10.079 -0.379 1.00 96.62 133 TYR A C 1
ATOM 1017 O O . TYR A 1 133 ? -3.072 8.936 -0.486 1.00 96.62 133 TYR A O 1
ATOM 1025 N N . ASP A 1 134 ? -3.431 11.129 -0.222 1.00 97.06 134 ASP A N 1
ATOM 1026 C CA . ASP A 1 134 ? -4.885 11.025 -0.133 1.00 97.06 134 ASP A CA 1
ATOM 1027 C C . ASP A 1 134 ? -5.569 11.712 -1.315 1.00 97.06 134 ASP A C 1
ATOM 1029 O O . ASP A 1 134 ? -5.766 12.927 -1.319 1.00 97.06 134 ASP A O 1
ATOM 1033 N N . GLY A 1 135 ? -5.987 10.933 -2.314 1.00 96.19 135 GLY A N 1
ATOM 1034 C CA . GLY A 1 135 ? -6.746 11.471 -3.444 1.00 96.19 135 GLY A CA 1
ATOM 1035 C C . GLY A 1 135 ? -8.172 11.880 -3.065 1.00 96.19 135 GLY A C 1
ATOM 1036 O O . GLY A 1 135 ? -8.813 12.656 -3.777 1.00 96.19 135 GLY A O 1
ATOM 1037 N N . ARG A 1 136 ? -8.698 11.402 -1.929 1.00 95.44 136 ARG A N 1
ATOM 1038 C CA . ARG A 1 136 ? -10.075 11.680 -1.480 1.00 95.44 136 ARG A CA 1
ATOM 1039 C C . ARG A 1 136 ? -10.236 13.114 -0.976 1.00 95.44 136 ARG A C 1
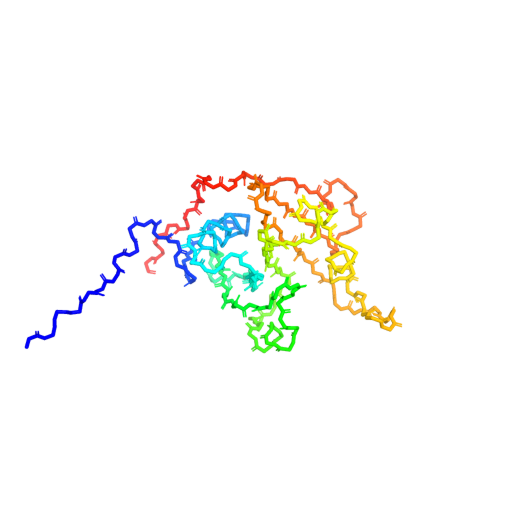ATOM 1041 O O . ARG A 1 136 ? -11.361 13.609 -0.936 1.00 95.44 136 ARG A O 1
ATOM 1048 N N . THR A 1 137 ? -9.139 13.777 -0.612 1.00 93.81 137 THR A N 1
ATOM 1049 C CA . THR A 1 137 ? -9.136 15.174 -0.171 1.00 93.81 137 THR A CA 1
ATOM 1050 C C . THR A 1 137 ? -8.585 16.111 -1.244 1.00 93.81 137 THR A C 1
ATOM 1052 O O . THR A 1 137 ? -7.689 15.768 -2.013 1.00 93.81 137 THR A O 1
ATOM 1055 N N . ASN A 1 138 ? -9.117 17.332 -1.273 1.00 88.38 138 ASN A N 1
ATOM 1056 C CA . ASN A 1 138 ? -8.556 18.436 -2.054 1.00 88.38 138 ASN A CA 1
ATOM 1057 C C . ASN A 1 138 ? -7.693 19.372 -1.189 1.00 88.38 138 ASN A C 1
ATOM 1059 O O . ASN A 1 138 ? -7.133 20.329 -1.716 1.00 88.38 138 ASN A O 1
ATOM 1063 N N . ASP A 1 139 ? -7.600 19.121 0.121 1.00 88.00 139 ASP A N 1
ATOM 1064 C CA . ASP A 1 139 ? -6.776 19.910 1.035 1.00 88.00 139 ASP A CA 1
ATOM 1065 C C . ASP A 1 139 ? -5.292 19.554 0.841 1.00 88.00 139 ASP A C 1
ATOM 1067 O O . ASP A 1 139 ? -4.885 18.443 1.197 1.00 88.00 139 ASP A O 1
ATOM 1071 N N . PRO A 1 140 ? -4.462 20.471 0.311 1.00 82.81 140 PRO A N 1
ATOM 1072 C CA . PRO A 1 140 ? -3.058 20.193 0.032 1.00 82.81 140 PRO A CA 1
ATOM 1073 C C . PRO A 1 140 ? -2.247 19.870 1.293 1.00 82.81 140 PRO A C 1
ATOM 1075 O O . PRO A 1 140 ? -1.250 19.161 1.190 1.00 82.81 140 PRO A O 1
ATOM 1078 N N . SER A 1 141 ? -2.671 20.334 2.475 1.00 78.50 141 SER A N 1
ATOM 1079 C CA . SER A 1 141 ? -1.974 20.058 3.740 1.00 78.50 141 SER A CA 1
ATOM 1080 C C . SER A 1 141 ? -2.147 18.614 4.220 1.00 78.50 141 SER A C 1
ATOM 1082 O O . SER A 1 141 ? -1.302 18.092 4.943 1.00 78.50 141 SER A O 1
ATOM 1084 N N . MET A 1 142 ? -3.218 17.954 3.777 1.00 80.94 142 MET A N 1
ATOM 1085 C CA . MET A 1 142 ? -3.550 16.567 4.112 1.00 80.94 142 MET A CA 1
ATOM 1086 C C . MET A 1 142 ? -3.245 15.605 2.961 1.00 80.94 142 MET A C 1
ATOM 1088 O O . MET A 1 142 ? -3.247 14.388 3.152 1.00 80.94 142 MET A O 1
ATOM 1092 N N . LYS A 1 143 ? -2.999 16.152 1.763 1.00 88.00 143 LYS A N 1
ATOM 1093 C CA . LYS A 1 143 ? -2.896 15.393 0.518 1.00 88.00 143 LYS A CA 1
ATOM 1094 C C . LYS A 1 143 ? -1.660 14.512 0.460 1.00 88.00 143 LYS A C 1
ATOM 1096 O O . LYS A 1 143 ? -1.742 13.437 -0.113 1.00 88.00 143 LYS A O 1
ATOM 1101 N N . GLN A 1 144 ? -0.540 14.940 1.041 1.00 92.44 144 GLN A N 1
ATOM 1102 C CA . GLN A 1 144 ? 0.683 14.144 1.087 1.00 92.44 144 GLN A CA 1
ATOM 1103 C C . GLN A 1 144 ? 1.423 14.346 2.405 1.00 92.44 144 GLN A C 1
ATOM 1105 O O . GLN A 1 144 ? 1.603 15.475 2.857 1.00 92.44 144 GLN A O 1
ATOM 1110 N N . ARG A 1 145 ? 1.888 13.253 3.013 1.00 93.19 145 ARG A N 1
ATOM 1111 C CA . ARG A 1 145 ? 2.679 13.295 4.250 1.00 93.19 145 ARG A CA 1
ATOM 1112 C C . ARG A 1 145 ? 3.607 12.095 4.387 1.00 93.19 145 ARG A C 1
ATOM 1114 O O . ARG A 1 145 ? 3.343 11.028 3.833 1.00 93.19 145 ARG A O 1
ATOM 1121 N N . TYR A 1 146 ? 4.664 12.276 5.170 1.00 91.06 146 TYR A N 1
ATOM 1122 C CA . TYR A 1 146 ? 5.530 11.189 5.614 1.00 91.06 146 TYR A CA 1
ATOM 1123 C C . TYR A 1 146 ? 4.954 10.515 6.862 1.00 91.06 146 TYR A C 1
ATOM 1125 O O . TYR A 1 146 ? 4.340 11.161 7.715 1.00 91.06 146 TYR A O 1
ATOM 1133 N N . LEU A 1 147 ? 5.164 9.209 6.947 1.00 88.69 147 LEU A N 1
ATOM 1134 C CA . LEU A 1 147 ? 4.886 8.366 8.102 1.00 88.69 147 LEU A CA 1
ATOM 1135 C C . LEU A 1 147 ? 6.195 8.037 8.835 1.00 88.69 147 LEU A C 1
ATOM 1137 O O . LEU A 1 147 ? 7.276 8.249 8.275 1.00 88.69 147 LEU A O 1
ATOM 1141 N N . PRO A 1 148 ? 6.127 7.479 10.060 1.00 87.50 148 PRO A N 1
ATOM 1142 C CA . PRO A 1 148 ? 7.289 6.856 10.681 1.00 87.50 148 PRO A CA 1
ATOM 1143 C C . PRO A 1 148 ? 7.964 5.883 9.713 1.00 87.50 148 PRO A C 1
ATOM 1145 O O . PRO A 1 148 ? 7.290 5.107 9.032 1.00 87.50 148 PRO A O 1
ATOM 1148 N N . SER A 1 149 ? 9.292 5.944 9.643 1.00 79.38 149 SER A N 1
ATOM 1149 C CA . SER A 1 149 ? 10.084 5.131 8.722 1.00 79.38 149 SER A CA 1
ATOM 1150 C C . SER A 1 149 ? 9.939 3.639 9.011 1.00 79.38 149 SER A C 1
ATOM 1152 O O . SER A 1 149 ? 9.610 3.230 10.131 1.00 79.38 149 SER A O 1
ATOM 1154 N N . HIS A 1 150 ? 10.257 2.825 8.007 1.00 66.19 150 HIS A N 1
ATOM 1155 C CA . HIS A 1 150 ? 10.410 1.383 8.163 1.00 66.19 150 HIS A CA 1
ATOM 1156 C C . HIS A 1 150 ? 11.295 1.039 9.379 1.00 66.19 150 HIS A C 1
ATOM 1158 O O . HIS A 1 150 ? 12.293 1.713 9.649 1.00 66.19 150 HIS A O 1
ATOM 1164 N N . GLY A 1 151 ? 10.916 -0.006 10.118 1.00 67.88 151 GLY A N 1
ATOM 1165 C CA . GLY A 1 151 ? 11.546 -0.411 11.379 1.00 67.88 151 GLY A CA 1
ATOM 1166 C C . GLY A 1 151 ? 10.956 0.257 12.626 1.00 67.88 151 GLY A C 1
ATOM 1167 O O . GLY A 1 151 ? 11.303 -0.132 13.739 1.00 67.88 151 GLY A O 1
ATOM 1168 N N . SER A 1 152 ? 10.042 1.218 12.465 1.00 80.12 152 SER A N 1
ATOM 1169 C CA . SER A 1 152 ? 9.246 1.738 13.581 1.00 80.12 152 SER A CA 1
ATOM 1170 C C . SER A 1 152 ? 8.248 0.683 14.061 1.00 80.12 152 SER A C 1
ATOM 1172 O O . SER A 1 152 ? 7.660 -0.031 13.246 1.00 80.12 152 SER A O 1
ATOM 1174 N N . THR A 1 153 ? 8.030 0.601 15.375 1.00 84.81 153 THR A N 1
ATOM 1175 C CA . THR A 1 153 ? 7.040 -0.306 15.968 1.00 84.81 153 THR A CA 1
ATOM 1176 C C . THR A 1 153 ? 5.631 0.283 15.819 1.00 84.81 153 THR A C 1
ATOM 1178 O O . THR A 1 153 ? 5.368 1.337 16.402 1.00 84.81 153 THR A O 1
ATOM 1181 N N . PRO A 1 154 ? 4.719 -0.361 15.069 1.00 87.38 154 PRO A N 1
ATOM 1182 C CA . PRO A 1 154 ? 3.346 0.111 14.915 1.00 87.38 154 PRO A CA 1
ATOM 1183 C C . PRO A 1 154 ? 2.528 -0.104 16.198 1.00 87.38 154 PRO A C 1
ATOM 1185 O O . PRO A 1 154 ? 2.701 -1.097 16.911 1.00 87.38 154 PRO A O 1
ATOM 1188 N N . ASN A 1 155 ? 1.596 0.806 16.492 1.00 89.81 155 ASN A N 1
ATOM 1189 C CA . ASN A 1 155 ? 0.737 0.695 17.670 1.00 89.81 155 ASN A CA 1
ATOM 1190 C C . ASN A 1 155 ? -0.355 -0.360 17.452 1.00 89.81 155 ASN A C 1
ATOM 1192 O O . ASN A 1 155 ? -1.280 -0.183 16.650 1.00 89.81 155 ASN A O 1
ATOM 1196 N N . LYS A 1 156 ? -0.278 -1.456 18.210 1.00 90.25 156 LYS A N 1
ATOM 1197 C CA . LYS A 1 156 ? -1.288 -2.518 18.192 1.00 90.25 156 LYS A CA 1
ATOM 1198 C C . LYS A 1 156 ? -2.589 -2.048 18.833 1.00 90.25 156 LYS A C 1
ATOM 1200 O O . LYS A 1 156 ? -2.592 -1.420 19.891 1.00 90.25 156 LYS A O 1
ATOM 1205 N N . CYS A 1 157 ? -3.705 -2.387 18.200 1.00 88.38 157 CYS A N 1
ATOM 1206 C CA . CYS A 1 157 ? -5.012 -2.259 18.821 1.00 88.38 157 CYS A CA 1
ATOM 1207 C C . CYS A 1 157 ? -5.079 -3.300 19.936 1.00 88.38 157 CYS A C 1
ATOM 1209 O O . CYS A 1 157 ? -4.838 -4.480 19.677 1.00 88.38 157 CYS A O 1
ATOM 1211 N N . GLY A 1 158 ? -5.361 -2.876 21.168 1.00 79.94 158 GLY A N 1
ATOM 1212 C CA . GLY A 1 158 ? -5.451 -3.802 22.296 1.00 79.94 158 GLY A CA 1
ATOM 1213 C C . GLY A 1 158 ? -6.422 -4.951 22.010 1.00 79.94 158 GLY A C 1
ATOM 1214 O O . GLY A 1 158 ? -7.399 -4.770 21.281 1.00 79.94 158 GLY A O 1
ATOM 1215 N N . CYS A 1 159 ? -6.150 -6.125 22.588 1.00 52.19 159 CYS A N 1
ATOM 1216 C CA . CYS A 1 159 ? -7.031 -7.288 22.520 1.00 52.19 159 CYS A CA 1
ATOM 1217 C C . CYS A 1 159 ? -8.442 -6.877 22.971 1.00 52.19 159 CYS A C 1
ATOM 1219 O O . CYS A 1 159 ? -8.670 -6.676 24.164 1.00 52.19 159 CYS A O 1
ATOM 1221 N N . GLN A 1 160 ? -9.378 -6.697 22.036 1.00 48.47 160 GLN A N 1
ATOM 1222 C CA . GLN A 1 160 ? -10.784 -6.588 22.413 1.00 48.47 160 GLN A CA 1
ATOM 1223 C C . GLN A 1 160 ? -11.247 -7.999 22.820 1.00 48.47 160 GLN A C 1
ATOM 1225 O O . GLN A 1 160 ? -10.945 -8.937 22.077 1.00 48.47 160 GLN A O 1
ATOM 1230 N N . PRO A 1 161 ? -11.879 -8.165 23.997 1.00 46.22 161 PRO A N 1
ATOM 1231 C CA . PRO A 1 161 ? -12.426 -9.449 24.433 1.00 46.22 161 PRO A CA 1
ATOM 1232 C C . PRO A 1 161 ? -13.515 -9.973 23.489 1.00 46.22 161 PRO A C 1
ATOM 1234 O O . PRO A 1 161 ? -14.178 -9.144 22.820 1.00 46.22 161 PRO A O 1
#

Foldseek 3Di:
DDDPPPVPPVQQLDFPFWAQDLLLQQLSLLQVLVPDPFLQWKKKEFWDDDPNTIGTDIDTDGNADRPPVVRVVRDDPPTQEMEMEHGPPDDPVPQQHPDPVQVCQQLQQDPVRDRDRHHKYWYQHPVFWIKIAHNPDPPPVRGIDTGPGHPDRGGGDPDDD

Sequence (161 aa):
MGNPLSYLDLLGLAPGDLFVSPDDVAVDAGNYSRARQDQAIEYGGWVYKKGNCWTYTFLAGEARRVPGDALRKTQPTNADLIWHTHPSGGNPYHKENFSDGDFNTADGISESGAVGKKYGVYLNTPGGNNMFYDGRTNDPSMKQRYLPSHGSTPNKCGCQP

InterPro domains:
  IPR025479 Domain of unknown function DUF4329 [PF14220] (38-138)

Radius of gyration: 15.78 Å; chains: 1; bounding box: 32×57×45 Å